Protein AF-A0A835SHM7-F1 (afdb_monomer_lite)

Structure (mmCIF, N/CA/C/O backbone):
data_AF-A0A835SHM7-F1
#
_entry.id   AF-A0A835SHM7-F1
#
loop_
_atom_site.group_PDB
_atom_site.id
_atom_site.type_symbol
_atom_site.label_atom_id
_atom_site.label_alt_id
_atom_site.label_comp_id
_atom_site.label_asym_id
_atom_site.label_entity_id
_atom_site.label_seq_id
_atom_site.pdbx_PDB_ins_code
_atom_site.Cartn_x
_atom_site.Cartn_y
_atom_site.Cartn_z
_atom_site.occupancy
_atom_site.B_iso_or_equiv
_atom_site.auth_seq_id
_atom_site.auth_comp_id
_atom_site.auth_asym_id
_atom_site.auth_atom_id
_atom_site.pdbx_PDB_model_num
ATOM 1 N N . MET A 1 1 ? -13.070 -6.281 -7.702 1.00 92.69 1 MET A N 1
ATOM 2 C CA . MET A 1 1 ? -12.770 -5.222 -6.714 1.00 92.69 1 MET A CA 1
ATOM 3 C C . MET A 1 1 ? -13.944 -4.269 -6.479 1.00 92.69 1 MET A C 1
ATOM 5 O O . MET A 1 1 ? -14.436 -4.247 -5.364 1.00 92.69 1 MET A O 1
ATOM 9 N N . ASN A 1 2 ? -14.463 -3.558 -7.492 1.00 94.44 2 ASN A N 1
ATOM 10 C CA . ASN A 1 2 ? -15.542 -2.560 -7.319 1.00 94.44 2 ASN A CA 1
ATOM 11 C C . ASN A 1 2 ? -16.737 -3.037 -6.453 1.00 94.44 2 ASN A C 1
ATOM 13 O O . ASN A 1 2 ? -17.056 -2.407 -5.451 1.00 94.44 2 ASN A O 1
ATOM 17 N N . CYS A 1 3 ? -17.333 -4.199 -6.756 1.00 95.31 3 CYS A N 1
ATOM 18 C CA . CYS A 1 3 ? -18.461 -4.728 -5.971 1.00 95.31 3 CYS A CA 1
ATOM 19 C C . CYS A 1 3 ? -18.115 -4.994 -4.497 1.00 95.31 3 CYS A C 1
ATOM 21 O O . CYS A 1 3 ? -18.957 -4.800 -3.630 1.00 95.31 3 CYS A O 1
ATOM 23 N N . TYR A 1 4 ? -16.885 -5.431 -4.217 1.00 97.44 4 TYR A N 1
ATOM 24 C CA . TYR A 1 4 ? -16.415 -5.661 -2.852 1.00 97.44 4 TYR A CA 1
ATOM 25 C C . TYR A 1 4 ? -16.293 -4.337 -2.089 1.00 97.44 4 TYR A C 1
ATOM 27 O O . TYR A 1 4 ? -16.827 -4.207 -0.994 1.00 97.44 4 TYR A O 1
ATOM 35 N N . CYS A 1 5 ? -15.681 -3.319 -2.700 1.00 97.25 5 CYS A N 1
ATOM 36 C CA . CYS A 1 5 ? -15.608 -1.986 -2.105 1.00 97.25 5 CYS A CA 1
ATOM 37 C C . CYS A 1 5 ? -17.003 -1.394 -1.860 1.00 97.25 5 CYS A C 1
ATOM 39 O O . CYS A 1 5 ? -17.251 -0.862 -0.783 1.00 97.25 5 CYS A O 1
ATOM 41 N N . ALA A 1 6 ? -17.928 -1.543 -2.813 1.00 97.25 6 ALA A N 1
ATOM 42 C CA . ALA A 1 6 ? -19.305 -1.075 -2.668 1.00 97.25 6 ALA A CA 1
ATOM 43 C C . ALA A 1 6 ? -20.050 -1.776 -1.519 1.00 97.25 6 ALA A C 1
ATOM 45 O O . ALA A 1 6 ? -20.779 -1.120 -0.780 1.00 97.25 6 ALA A O 1
ATOM 46 N N . LEU A 1 7 ? -19.843 -3.087 -1.345 1.00 97.75 7 LEU A N 1
ATOM 47 C CA . LEU A 1 7 ? -20.440 -3.867 -0.257 1.00 97.75 7 LEU A CA 1
ATOM 48 C C . LEU A 1 7 ? -19.990 -3.377 1.127 1.00 97.75 7 LEU A C 1
ATOM 50 O O . LEU A 1 7 ? -20.801 -3.332 2.047 1.00 97.75 7 LEU A O 1
ATOM 54 N N . HIS A 1 8 ? -18.719 -2.999 1.262 1.00 97.81 8 HIS A N 1
ATOM 55 C CA . HIS A 1 8 ? -18.116 -2.598 2.540 1.00 97.81 8 HIS A CA 1
ATOM 56 C C . HIS A 1 8 ? -18.027 -1.081 2.751 1.00 97.81 8 HIS A C 1
ATOM 58 O O . HIS A 1 8 ? -17.513 -0.626 3.769 1.00 97.81 8 HIS A O 1
ATOM 64 N N . GLY A 1 9 ? -18.519 -0.280 1.802 1.00 96.81 9 GLY A N 1
ATOM 65 C CA . GLY A 1 9 ? -18.471 1.182 1.883 1.00 96.81 9 GLY A CA 1
ATOM 66 C C . GLY A 1 9 ? -17.072 1.784 1.700 1.00 96.81 9 GLY A C 1
ATOM 67 O O . G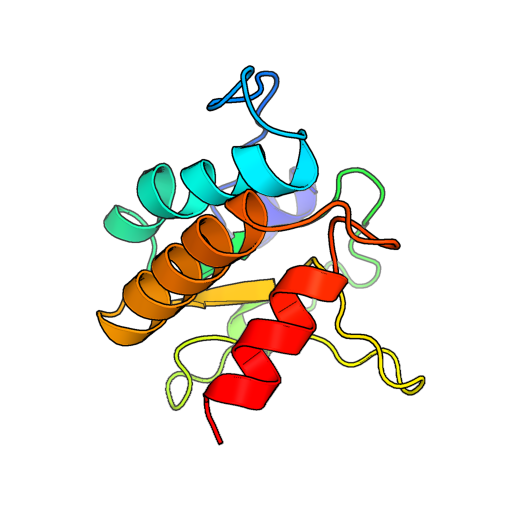LY A 1 9 ? -16.815 2.891 2.169 1.00 96.81 9 GLY A O 1
ATOM 68 N N . TYR A 1 10 ? -16.158 1.083 1.024 1.00 97.69 10 TYR A N 1
ATOM 69 C CA . TYR A 1 10 ? -14.815 1.587 0.730 1.00 97.69 10 TYR A CA 1
ATOM 70 C C . TYR A 1 10 ? -14.789 2.441 -0.539 1.00 97.69 10 TYR A C 1
ATOM 72 O O . TYR A 1 10 ? -15.488 2.166 -1.516 1.00 97.69 10 TYR A O 1
ATOM 80 N N . GLY A 1 11 ? -13.898 3.436 -0.566 1.00 96.88 11 GLY A N 1
ATOM 81 C CA . GLY A 1 11 ? -13.539 4.114 -1.809 1.00 96.88 11 GLY A CA 1
ATOM 82 C C . GLY A 1 11 ? -12.814 3.157 -2.757 1.00 96.88 11 GLY A C 1
ATOM 83 O O . GLY A 1 11 ? -11.865 2.491 -2.352 1.00 96.88 11 GLY A O 1
ATOM 84 N N . TYR A 1 12 ? -13.241 3.101 -4.020 1.00 96.44 12 TYR A N 1
ATOM 85 C CA . TYR A 1 12 ? -12.558 2.353 -5.076 1.00 96.44 12 TYR A CA 1
ATOM 86 C C . TYR A 1 12 ? -12.071 3.311 -6.158 1.00 96.44 12 TYR A C 1
ATOM 88 O O . TYR A 1 12 ? -12.870 4.011 -6.778 1.00 96.44 12 TYR A O 1
ATOM 96 N N . HIS A 1 13 ? -10.760 3.311 -6.394 1.00 96.19 13 HIS A N 1
ATOM 97 C CA . HIS A 1 13 ? -10.114 4.155 -7.392 1.00 96.19 13 HIS A CA 1
ATOM 98 C C . HIS A 1 13 ? -9.366 3.286 -8.389 1.00 96.19 13 HIS A C 1
ATOM 100 O O . HIS A 1 13 ? -8.498 2.505 -8.006 1.00 96.19 13 HIS A O 1
ATOM 106 N N . LEU A 1 14 ? -9.712 3.426 -9.667 1.00 94.81 14 LEU A N 1
ATOM 107 C CA . LEU A 1 14 ? -9.016 2.769 -10.765 1.00 94.81 14 LEU A CA 1
ATOM 108 C C . LEU A 1 14 ? -8.293 3.824 -11.595 1.00 94.81 14 LEU A C 1
ATOM 110 O O . LEU A 1 14 ? -8.912 4.734 -12.145 1.00 94.81 14 LEU A O 1
ATOM 114 N N . GLU A 1 15 ? -6.978 3.682 -11.665 1.00 93.81 15 GLU A N 1
ATOM 115 C CA . GLU A 1 15 ? -6.087 4.606 -12.347 1.00 93.81 15 GLU A CA 1
ATOM 116 C C . GLU A 1 15 ? -5.649 4.023 -13.688 1.00 93.81 15 GLU A C 1
ATOM 118 O O . GLU A 1 15 ? -5.153 2.902 -13.763 1.00 93.81 15 GLU A O 1
ATOM 123 N N . TYR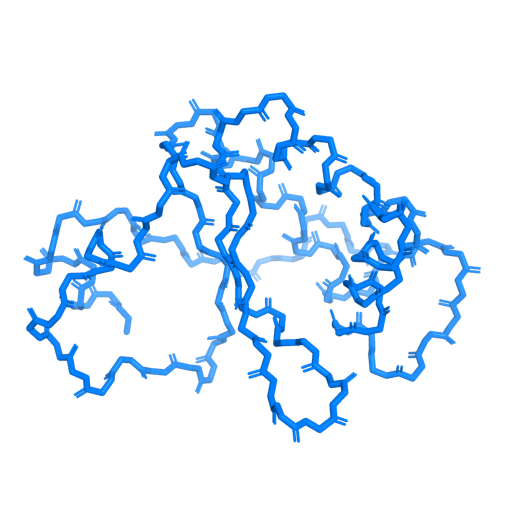 A 1 16 ? -5.840 4.796 -14.755 1.00 90.38 16 TYR A N 1
ATOM 124 C CA . TYR A 1 16 ? -5.544 4.367 -16.128 1.00 90.38 16 TYR A CA 1
ATOM 125 C C . TYR A 1 16 ? -4.257 4.978 -16.688 1.00 90.38 16 TYR A C 1
ATOM 127 O O . TYR A 1 16 ? -3.865 4.676 -17.813 1.00 90.38 16 TYR A O 1
ATOM 135 N N . MET A 1 17 ? -3.619 5.874 -15.935 1.00 90.62 17 MET A N 1
ATOM 136 C CA . MET A 1 17 ? -2.429 6.602 -16.367 1.00 90.62 17 MET A CA 1
ATOM 137 C C . MET A 1 17 ? -1.251 6.282 -15.450 1.00 90.62 17 MET A C 1
ATOM 139 O O . MET A 1 17 ? -1.432 5.900 -14.302 1.00 90.62 17 MET A O 1
ATOM 143 N N . ASN A 1 18 ? -0.028 6.443 -15.952 1.00 87.81 18 ASN A N 1
ATOM 144 C CA . ASN A 1 18 ? 1.147 6.490 -15.088 1.00 87.81 18 ASN A CA 1
ATOM 145 C C . ASN A 1 18 ? 1.375 7.960 -14.692 1.00 87.81 18 ASN A C 1
ATOM 147 O O . ASN A 1 18 ? 1.637 8.771 -15.584 1.00 87.81 18 ASN A O 1
ATOM 151 N N . PRO A 1 19 ? 1.286 8.329 -13.401 1.00 89.44 19 PRO A N 1
ATOM 152 C CA . PRO A 1 19 ? 1.436 9.717 -12.966 1.00 89.44 19 PRO A CA 1
ATOM 153 C C . PRO A 1 19 ? 2.889 10.210 -13.071 1.00 89.44 19 PRO A C 1
ATOM 155 O O . PRO A 1 19 ? 3.122 11.415 -13.061 1.00 89.44 19 PRO A O 1
ATOM 158 N N . LEU A 1 20 ? 3.862 9.298 -13.203 1.00 88.06 20 LEU A N 1
ATOM 159 C CA . LEU A 1 20 ? 5.270 9.600 -13.470 1.00 88.06 20 LEU A CA 1
ATOM 160 C C . LEU A 1 20 ? 5.750 8.777 -14.676 1.00 88.06 20 LEU A C 1
ATOM 162 O O . LEU A 1 20 ? 6.460 7.784 -14.499 1.00 88.06 20 LEU A O 1
ATOM 166 N N . PRO A 1 21 ? 5.375 9.160 -15.911 1.00 86.75 21 PRO A N 1
ATOM 167 C CA . PRO A 1 21 ? 5.690 8.390 -17.118 1.00 86.75 21 PRO A CA 1
ATOM 168 C C . PRO A 1 21 ? 7.195 8.271 -17.403 1.00 86.75 21 PRO A C 1
ATOM 170 O O . PRO A 1 21 ? 7.612 7.387 -18.142 1.00 86.75 21 PRO A O 1
ATOM 173 N N . GLN A 1 22 ? 8.015 9.136 -16.805 1.00 85.56 22 GLN A N 1
ATOM 174 C CA . GLN A 1 22 ? 9.474 9.074 -16.851 1.00 85.56 22 GLN A CA 1
ATOM 175 C C . GLN A 1 22 ? 10.084 7.991 -15.941 1.00 85.56 22 GLN A C 1
ATOM 177 O O . GLN A 1 22 ? 11.296 7.798 -15.971 1.00 85.56 22 GLN A O 1
ATOM 182 N N . ARG A 1 23 ? 9.276 7.309 -15.117 1.00 81.50 23 ARG A N 1
ATOM 183 C CA . ARG A 1 23 ? 9.681 6.192 -14.247 1.00 81.50 23 ARG A CA 1
ATOM 184 C C . ARG A 1 23 ? 8.991 4.899 -14.674 1.00 81.50 23 ARG A C 1
ATOM 186 O O . ARG A 1 23 ? 7.960 4.930 -15.350 1.00 81.50 23 ARG A O 1
ATOM 193 N N . HIS A 1 24 ? 9.522 3.756 -14.235 1.00 82.69 24 HI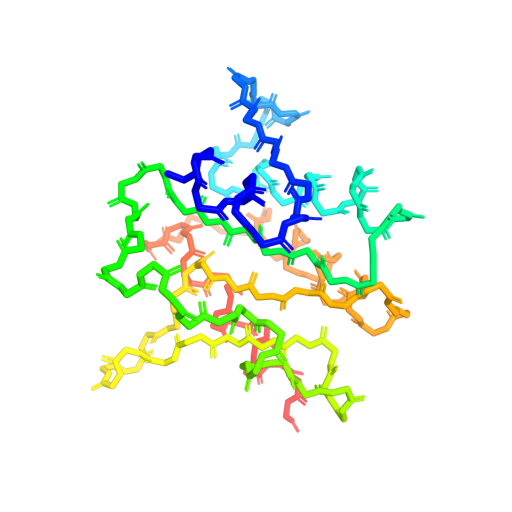S A N 1
ATOM 194 C CA . HIS A 1 24 ? 8.855 2.471 -14.445 1.00 82.69 24 HIS A CA 1
ATOM 195 C C . HIS A 1 24 ? 7.466 2.471 -13.781 1.00 82.69 24 HIS A C 1
ATOM 197 O O . HIS A 1 24 ? 7.287 3.063 -12.717 1.00 82.69 24 HIS A O 1
ATOM 203 N N . LEU A 1 25 ? 6.477 1.796 -14.379 1.00 83.69 25 LEU A N 1
ATOM 204 C CA . LEU A 1 25 ? 5.077 1.858 -13.924 1.00 83.69 25 LEU A CA 1
ATOM 205 C C . LEU A 1 25 ? 4.899 1.437 -12.452 1.00 83.69 25 LEU A C 1
ATOM 207 O O . LEU A 1 25 ? 4.126 2.055 -11.723 1.00 83.69 25 LEU A O 1
ATOM 211 N N . PHE A 1 26 ? 5.666 0.439 -12.001 1.00 82.19 26 PHE A N 1
ATOM 212 C CA . PHE A 1 26 ? 5.648 -0.057 -10.617 1.00 82.19 26 PHE A CA 1
ATOM 213 C C . PHE A 1 26 ? 6.141 0.970 -9.593 1.00 82.19 26 PHE A C 1
ATOM 215 O O . PHE A 1 26 ? 5.746 0.921 -8.436 1.00 82.19 26 PHE A O 1
ATOM 222 N N . GLN A 1 27 ? 6.942 1.938 -10.030 1.00 84.31 27 GLN A N 1
ATOM 223 C CA . GLN A 1 27 ? 7.457 3.014 -9.187 1.00 84.31 27 GLN A CA 1
ATOM 224 C C . GLN A 1 27 ? 6.572 4.254 -9.307 1.00 84.31 27 GLN A C 1
ATOM 226 O O . GLN A 1 27 ? 6.232 4.894 -8.316 1.00 84.31 27 GLN A O 1
ATOM 231 N N . GLY A 1 28 ? 6.145 4.579 -10.532 1.00 86.75 28 GLY A N 1
ATOM 232 C CA . GLY A 1 28 ? 5.277 5.721 -10.798 1.00 86.75 28 GLY A CA 1
ATOM 233 C C . GLY A 1 28 ? 3.955 5.637 -10.039 1.00 86.75 28 GLY A C 1
ATOM 234 O O . GLY A 1 28 ? 3.512 6.639 -9.478 1.00 86.75 28 GLY A O 1
ATOM 235 N N . ARG A 1 29 ? 3.373 4.436 -9.916 1.00 88.62 29 ARG A N 1
ATOM 236 C CA . ARG A 1 29 ? 2.119 4.223 -9.177 1.00 88.62 29 ARG A CA 1
ATOM 237 C C . ARG A 1 29 ? 2.179 4.648 -7.706 1.00 88.62 29 ARG A C 1
ATOM 239 O O . ARG A 1 29 ? 1.139 4.997 -7.157 1.00 88.62 29 ARG A O 1
ATOM 246 N N . LEU A 1 30 ? 3.360 4.681 -7.075 1.00 90.88 30 LEU A N 1
ATOM 247 C CA . LEU A 1 30 ? 3.514 5.097 -5.674 1.00 90.88 30 LEU A CA 1
ATOM 248 C C . LEU A 1 30 ? 3.029 6.536 -5.439 1.00 90.88 30 LEU A C 1
ATOM 250 O O . LEU A 1 30 ? 2.595 6.863 -4.338 1.00 90.88 30 LEU A O 1
ATOM 254 N N . GLN A 1 31 ? 3.007 7.384 -6.477 1.00 92.31 31 GLN A N 1
ATOM 255 C CA . GLN A 1 31 ? 2.419 8.726 -6.385 1.00 92.31 31 GLN A CA 1
ATOM 256 C C . GLN A 1 31 ? 0.935 8.727 -6.014 1.00 92.31 31 GLN A C 1
ATOM 258 O O . GLN A 1 31 ? 0.439 9.702 -5.448 1.00 92.31 31 GLN A O 1
ATOM 263 N N . TYR A 1 32 ? 0.217 7.639 -6.287 1.00 95.19 32 TYR A N 1
ATOM 264 C CA . TYR A 1 32 ? -1.191 7.547 -5.931 1.00 95.19 32 TYR A CA 1
ATOM 265 C C . TYR A 1 32 ? -1.425 7.505 -4.423 1.00 95.19 32 TYR A C 1
ATOM 267 O O . TYR A 1 32 ? -2.456 8.001 -3.974 1.00 95.19 32 TYR A O 1
ATOM 275 N N . PHE A 1 33 ? -0.459 7.052 -3.619 1.00 95.62 33 PHE A N 1
ATOM 276 C CA . PHE A 1 33 ? -0.556 7.212 -2.169 1.00 95.62 33 PHE A CA 1
ATOM 277 C C . PHE A 1 33 ? -0.653 8.690 -1.779 1.00 95.62 33 PHE A C 1
ATOM 279 O O . PHE A 1 33 ? -1.555 9.051 -1.034 1.00 95.62 33 PHE A O 1
ATOM 286 N N . PHE A 1 34 ? 0.175 9.576 -2.340 1.00 95.19 34 PHE A N 1
ATOM 287 C CA . PHE A 1 34 ? 0.109 11.012 -2.022 1.00 95.19 34 PHE A CA 1
ATOM 288 C C . PHE A 1 34 ? -1.179 11.680 -2.512 1.00 95.19 34 PHE A C 1
ATOM 290 O O . PHE A 1 34 ? -1.633 12.652 -1.913 1.00 95.19 34 PHE A O 1
ATOM 297 N N . LYS A 1 35 ? -1.794 11.150 -3.577 1.00 96.38 35 LYS A N 1
ATOM 298 C CA . LYS A 1 35 ? -3.113 11.598 -4.039 1.00 96.38 35 LYS A CA 1
ATOM 299 C C . LYS A 1 35 ? -4.223 11.226 -3.048 1.00 96.38 35 LYS A C 1
ATOM 301 O O . LYS A 1 35 ? -5.126 12.030 -2.834 1.00 96.38 35 LYS A O 1
ATOM 306 N N . TYR A 1 36 ? -4.175 10.022 -2.474 1.00 97.62 36 TYR A N 1
ATOM 307 C CA . TYR A 1 36 ? -5.300 9.447 -1.728 1.00 97.62 36 TYR A CA 1
ATOM 308 C C . TYR A 1 36 ? -5.164 9.498 -0.206 1.00 97.62 36 TYR A C 1
ATOM 310 O O . TYR A 1 36 ? -6.175 9.698 0.463 1.00 97.62 36 TYR A O 1
ATOM 318 N N . LEU A 1 37 ? -3.957 9.393 0.354 1.00 96.56 37 LEU A N 1
ATOM 319 C CA . LEU A 1 37 ? -3.730 9.447 1.805 1.00 96.56 37 LEU A CA 1
ATOM 320 C C . LEU A 1 37 ? -4.400 10.658 2.481 1.00 96.56 37 LEU A C 1
ATOM 322 O O . LEU A 1 37 ? -5.048 10.451 3.499 1.00 96.56 37 LEU A O 1
ATOM 326 N N . PRO A 1 38 ? -4.399 11.886 1.915 1.00 96.50 38 PRO A N 1
ATOM 327 C CA . PRO A 1 38 ? -5.069 13.023 2.555 1.00 96.50 38 PRO A CA 1
ATOM 328 C C . PRO A 1 38 ? -6.588 12.865 2.743 1.00 96.50 38 PRO A C 1
ATOM 330 O O . PRO A 1 38 ? -7.195 13.642 3.474 1.00 96.50 38 PRO A O 1
ATOM 333 N N . SER A 1 39 ? -7.221 11.914 2.047 1.00 97.50 39 SER A N 1
ATOM 334 C CA . SER A 1 39 ? -8.676 11.697 2.057 1.00 97.50 39 SER A CA 1
ATOM 335 C C . SER A 1 39 ? -9.105 10.397 2.745 1.00 97.50 39 SER A C 1
ATOM 337 O O . SER A 1 39 ? -10.303 10.178 2.913 1.00 97.50 39 SER A O 1
ATOM 339 N N . TYR A 1 40 ? -8.166 9.528 3.130 1.00 98.06 40 TYR A N 1
ATOM 340 C CA . TYR A 1 40 ? -8.456 8.202 3.676 1.00 98.06 40 TYR A CA 1
ATOM 341 C C . TYR A 1 40 ? -7.552 7.896 4.870 1.00 98.06 40 TYR A C 1
ATOM 343 O O . TYR A 1 40 ? -6.359 8.161 4.825 1.00 98.06 40 TYR A O 1
ATOM 351 N N . GLN A 1 41 ? -8.090 7.268 5.922 1.00 97.06 41 GLN A N 1
ATOM 352 C CA . GLN A 1 41 ? -7.268 6.821 7.058 1.00 97.06 41 GLN A CA 1
ATOM 353 C C . GLN A 1 41 ? -6.245 5.762 6.631 1.00 97.06 41 GLN A C 1
ATOM 355 O O . GLN A 1 41 ? -5.111 5.783 7.100 1.00 97.06 41 GLN A O 1
ATOM 360 N N . TRP A 1 42 ? -6.649 4.866 5.734 1.00 98.19 42 TRP A N 1
ATOM 361 C CA . TRP A 1 42 ? -5.833 3.792 5.188 1.00 98.19 42 TRP A CA 1
ATOM 362 C C . TRP A 1 42 ? -6.032 3.725 3.677 1.00 98.19 42 TRP A C 1
ATOM 364 O O . TRP A 1 42 ? -7.160 3.800 3.187 1.00 98.19 42 TRP A O 1
ATOM 374 N N . VAL A 1 43 ? -4.938 3.565 2.938 1.00 98.00 43 VAL A N 1
ATOM 375 C CA . VAL A 1 43 ? -4.945 3.339 1.492 1.00 98.00 43 VAL A CA 1
ATOM 376 C C . VAL A 1 43 ? -4.328 1.974 1.228 1.00 98.00 43 VAL A C 1
ATOM 378 O O . VAL A 1 43 ? -3.183 1.732 1.600 1.00 98.00 43 VAL A O 1
ATOM 381 N N . LEU A 1 44 ? -5.086 1.096 0.576 1.00 96.44 44 LEU A N 1
ATOM 382 C CA . LEU A 1 44 ? -4.583 -0.153 0.015 1.00 96.44 44 LEU A CA 1
ATOM 383 C C . LEU A 1 44 ? -4.216 0.082 -1.448 1.00 96.44 44 LEU A C 1
ATOM 385 O O . LEU A 1 44 ? -5.082 0.430 -2.253 1.00 96.44 44 LEU A O 1
ATOM 389 N N . MET A 1 45 ? -2.955 -0.148 -1.797 1.00 94.12 45 MET A N 1
ATOM 390 C CA . MET A 1 45 ? -2.564 -0.324 -3.192 1.00 94.12 45 MET A CA 1
ATOM 391 C C . MET A 1 45 ? -2.620 -1.809 -3.520 1.00 94.12 45 MET A C 1
ATOM 393 O O . MET A 1 45 ? -2.152 -2.627 -2.735 1.00 94.12 45 MET A O 1
ATOM 397 N N . ILE A 1 46 ? -3.223 -2.159 -4.650 1.00 92.19 46 ILE A N 1
ATOM 398 C CA . ILE A 1 46 ? -3.452 -3.550 -5.033 1.00 92.19 46 ILE A CA 1
ATOM 399 C C . ILE A 1 46 ? -3.302 -3.714 -6.541 1.00 92.19 46 ILE A C 1
ATOM 401 O O . ILE A 1 46 ? -3.684 -2.824 -7.306 1.00 92.19 46 ILE A O 1
ATOM 405 N N . ASP A 1 47 ? -2.738 -4.842 -6.959 1.00 88.31 47 ASP A N 1
ATOM 406 C CA . ASP A 1 47 ? -2.536 -5.144 -8.372 1.00 88.31 47 ASP A CA 1
ATOM 407 C C . ASP A 1 47 ? -3.856 -5.487 -9.078 1.00 88.31 47 ASP A C 1
ATOM 409 O O . ASP A 1 47 ? -4.833 -5.939 -8.474 1.00 88.31 47 ASP A O 1
ATOM 413 N N . ALA A 1 48 ? -3.900 -5.251 -10.391 1.00 89.31 48 ALA A N 1
ATOM 414 C CA . ALA A 1 48 ? -5.110 -5.433 -11.194 1.00 89.31 48 ALA A CA 1
ATOM 415 C C . ALA A 1 48 ? -5.533 -6.908 -11.340 1.00 89.31 48 ALA A C 1
ATOM 417 O O . ALA A 1 48 ? -6.692 -7.188 -11.648 1.00 89.31 48 ALA A O 1
ATOM 418 N N . ASP A 1 49 ? -4.604 -7.837 -11.129 1.00 89.88 49 ASP A N 1
ATOM 419 C CA . ASP A 1 49 ? -4.795 -9.286 -11.165 1.00 89.88 49 ASP A CA 1
ATOM 420 C C . ASP A 1 49 ? -5.131 -9.890 -9.788 1.00 89.88 49 ASP A C 1
ATOM 422 O O . ASP A 1 49 ? -5.309 -11.104 -9.674 1.00 89.88 49 ASP A O 1
ATOM 426 N N . VAL A 1 50 ? -5.308 -9.062 -8.751 1.00 90.94 50 VAL A N 1
ATOM 427 C CA . VAL A 1 50 ? -5.727 -9.511 -7.418 1.00 90.94 50 VAL A CA 1
ATOM 428 C C . VAL A 1 50 ? -7.240 -9.379 -7.249 1.00 90.94 50 VAL A C 1
ATOM 430 O O . VAL A 1 50 ? -7.857 -8.340 -7.507 1.00 90.94 50 VAL A O 1
ATOM 433 N N . VAL A 1 51 ? -7.862 -10.453 -6.756 1.00 92.19 51 VAL A N 1
ATOM 434 C CA . VAL A 1 51 ? -9.309 -10.530 -6.529 1.00 92.19 51 VAL A CA 1
ATOM 435 C C . VAL A 1 51 ? -9.634 -10.961 -5.096 1.00 92.19 51 VAL A C 1
ATOM 437 O O . VAL A 1 51 ? -8.991 -11.869 -4.570 1.00 92.19 51 VAL A O 1
ATOM 440 N N . PRO A 1 52 ? -10.647 -10.354 -4.448 1.00 93.62 52 PRO A N 1
ATOM 441 C CA . PRO A 1 52 ? -11.110 -10.820 -3.148 1.00 93.62 52 PRO A CA 1
ATOM 442 C C . PRO A 1 52 ? -11.780 -12.189 -3.305 1.00 93.62 52 PRO A C 1
ATOM 444 O O . PRO A 1 52 ? -12.665 -12.361 -4.145 1.00 93.62 52 PRO A O 1
ATOM 447 N N . LEU A 1 53 ? -11.361 -13.158 -2.491 1.00 94.31 53 LEU A N 1
ATOM 448 C CA . LEU A 1 53 ? -11.954 -14.501 -2.464 1.00 94.31 53 LEU A CA 1
ATOM 449 C C . LEU A 1 53 ? -13.059 -14.620 -1.410 1.00 94.31 53 LEU A C 1
ATOM 451 O O . LEU A 1 53 ? -14.061 -15.293 -1.636 1.00 94.31 53 LEU A O 1
ATOM 455 N N . ASN A 1 54 ? -12.906 -13.930 -0.278 1.00 96.00 54 ASN A N 1
ATOM 456 C CA . ASN A 1 54 ? -13.934 -13.825 0.749 1.00 96.00 54 ASN A CA 1
ATOM 457 C C . ASN A 1 54 ? -14.562 -12.429 0.704 1.00 96.00 54 ASN A C 1
ATOM 459 O O . ASN A 1 54 ? -13.984 -11.462 1.191 1.00 96.00 54 ASN A O 1
ATOM 463 N N . TYR A 1 55 ? -15.760 -12.332 0.130 1.00 96.00 55 TYR A N 1
ATOM 464 C CA . TYR A 1 55 ? -16.462 -11.055 0.002 1.00 96.00 55 TYR A CA 1
ATOM 465 C C . TYR A 1 55 ? -17.059 -10.551 1.317 1.00 96.00 55 TYR A C 1
ATOM 467 O O . TYR A 1 55 ? -17.419 -9.383 1.384 1.00 96.00 55 TYR A O 1
ATOM 475 N N . PHE A 1 56 ? -17.165 -11.388 2.350 1.00 95.88 56 PHE A N 1
ATOM 476 C CA . PHE A 1 56 ? -17.811 -11.024 3.613 1.00 95.88 56 PHE A CA 1
ATOM 477 C C . PHE A 1 56 ? -16.824 -10.597 4.699 1.00 95.88 56 PHE A C 1
ATOM 479 O O . PHE A 1 56 ? -17.237 -9.952 5.658 1.00 95.88 56 PHE A O 1
ATOM 486 N N . GLN A 1 57 ? -15.534 -10.909 4.545 1.00 96.88 57 GLN A N 1
ATOM 487 C CA . GLN A 1 57 ? -14.498 -10.370 5.423 1.00 96.88 57 GLN A CA 1
ATOM 488 C C . GLN A 1 57 ? -14.294 -8.887 5.110 1.00 96.88 57 GLN A C 1
ATOM 490 O O . GLN A 1 57 ? -14.054 -8.533 3.953 1.00 96.88 57 GLN A O 1
ATOM 495 N N . SER A 1 58 ? -14.366 -8.035 6.129 1.00 96.44 58 SER A N 1
ATOM 496 C CA . SER A 1 58 ? -14.020 -6.619 6.017 1.00 96.44 58 SER A CA 1
ATOM 497 C C . SER A 1 58 ? -12.498 -6.462 6.037 1.00 96.44 58 SER A C 1
ATOM 499 O O . SER A 1 58 ? -11.818 -7.107 6.835 1.00 96.44 58 SER A O 1
ATOM 501 N N . LEU A 1 59 ? -11.946 -5.578 5.198 1.00 94.81 59 LEU A N 1
ATOM 502 C CA . LEU A 1 59 ? -10.534 -5.191 5.299 1.00 94.81 59 LEU A CA 1
ATOM 503 C C . LEU A 1 59 ? -10.241 -4.514 6.638 1.00 94.81 59 LEU A C 1
ATOM 505 O O . LEU A 1 59 ? -9.124 -4.622 7.120 1.00 94.81 59 LEU A O 1
ATOM 509 N N . ALA A 1 60 ? -11.232 -3.856 7.253 1.00 94.75 60 ALA A N 1
ATOM 510 C CA . ALA A 1 60 ? -11.061 -3.204 8.549 1.00 94.75 60 ALA A CA 1
ATOM 511 C C . ALA A 1 60 ? -10.686 -4.194 9.662 1.00 94.75 60 ALA A C 1
ATOM 513 O O . ALA A 1 60 ? -9.986 -3.810 10.591 1.00 94.75 60 ALA A O 1
ATOM 514 N N . ASP A 1 61 ? -11.087 -5.463 9.536 1.00 95.00 61 ASP A N 1
ATOM 515 C CA . ASP A 1 61 ? -10.725 -6.516 10.492 1.00 95.00 61 ASP A CA 1
ATOM 516 C C . ASP A 1 61 ? -9.245 -6.929 10.381 1.00 95.00 61 ASP A C 1
ATOM 518 O O . ASP A 1 61 ? -8.729 -7.620 11.254 1.00 95.00 61 ASP A O 1
ATOM 522 N N . LEU A 1 62 ? -8.571 -6.535 9.293 1.00 91.62 62 LEU A N 1
ATOM 523 C CA . LEU A 1 62 ? -7.155 -6.805 9.026 1.00 91.62 62 LEU A CA 1
ATOM 524 C C . LEU A 1 62 ? -6.252 -5.616 9.389 1.00 91.62 62 LEU A C 1
ATOM 526 O O . LEU A 1 62 ? -5.031 -5.735 9.308 1.00 91.62 62 LEU A O 1
ATOM 530 N N . LEU A 1 63 ? -6.835 -4.461 9.725 1.00 95.69 63 LEU A N 1
ATOM 531 C CA . LEU A 1 63 ? -6.091 -3.244 10.038 1.00 95.69 63 LEU A CA 1
ATOM 532 C C . LEU A 1 63 ? -5.731 -3.200 11.521 1.00 95.69 63 LEU A C 1
ATOM 534 O O . LEU A 1 63 ? -6.538 -3.536 12.385 1.00 95.69 63 LEU A O 1
ATOM 538 N N . ASP A 1 64 ? -4.533 -2.702 11.804 1.00 95.31 64 ASP A N 1
ATOM 539 C CA . ASP A 1 64 ? -4.035 -2.483 13.155 1.00 95.31 64 ASP A CA 1
ATOM 540 C C . ASP A 1 64 ? -3.401 -1.088 13.236 1.00 95.31 64 ASP A C 1
ATOM 542 O O . ASP A 1 64 ? -2.366 -0.802 12.634 1.00 95.31 64 ASP A O 1
ATOM 546 N N . ASP A 1 65 ? -4.058 -0.204 13.990 1.00 96.00 65 ASP A N 1
ATOM 547 C CA . ASP A 1 65 ? -3.665 1.194 14.178 1.00 96.00 65 ASP A CA 1
ATOM 548 C C . ASP A 1 65 ? -2.404 1.362 15.059 1.00 96.00 65 ASP A C 1
ATOM 550 O O . ASP A 1 65 ? -1.995 2.497 15.316 1.00 96.00 65 ASP A O 1
ATOM 554 N N . SER A 1 66 ? -1.771 0.283 15.526 1.00 96.62 66 SER A N 1
ATOM 555 C CA . SER A 1 66 ? -0.417 0.337 16.095 1.00 96.62 66 SER A CA 1
ATOM 556 C C . SER A 1 66 ? 0.683 0.406 15.027 1.00 96.62 66 SER A C 1
ATOM 558 O O . SER A 1 66 ? 1.824 0.734 15.356 1.00 96.62 66 SER A O 1
ATOM 560 N N . TYR A 1 67 ? 0.336 0.176 13.756 1.00 96.19 67 TYR A N 1
ATOM 561 C CA . TYR A 1 67 ? 1.245 0.259 12.617 1.00 96.19 67 TYR A CA 1
ATOM 562 C C . TYR A 1 67 ? 0.873 1.403 11.666 1.00 96.19 67 TYR A C 1
ATOM 564 O O . TYR A 1 67 ? -0.270 1.861 11.594 1.00 96.19 67 TYR A O 1
ATOM 572 N N . ASP A 1 68 ? 1.863 1.850 10.897 1.00 96.75 68 ASP A N 1
ATOM 573 C CA . ASP A 1 68 ? 1.693 2.845 9.832 1.00 96.75 68 ASP A CA 1
ATOM 574 C C . ASP A 1 68 ? 1.677 2.219 8.432 1.00 96.75 68 ASP A C 1
ATOM 576 O O . ASP A 1 68 ? 1.186 2.822 7.476 1.00 96.75 68 ASP A O 1
ATOM 580 N N . VAL A 1 69 ? 2.215 1.004 8.308 1.00 95.06 69 VAL A N 1
ATOM 581 C CA . VAL A 1 69 ? 2.297 0.230 7.069 1.00 95.06 69 VAL A CA 1
ATOM 582 C C . VAL A 1 69 ? 2.065 -1.237 7.410 1.00 95.06 69 VAL A C 1
ATOM 584 O O . VAL A 1 6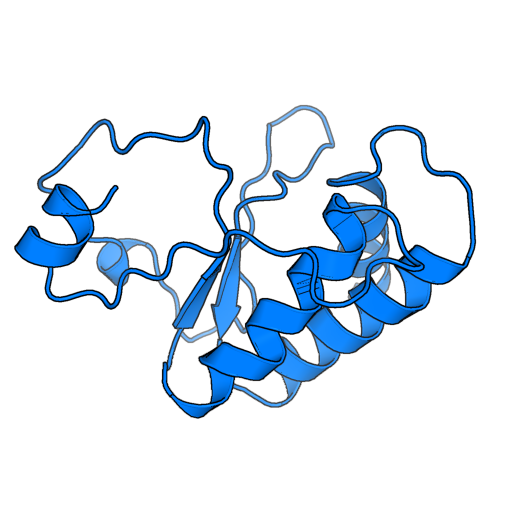9 ? 2.686 -1.757 8.334 1.00 95.06 69 VAL A O 1
ATOM 587 N N . ILE A 1 70 ? 1.188 -1.905 6.661 1.00 94.12 70 ILE A N 1
ATOM 588 C CA . ILE A 1 70 ? 0.913 -3.339 6.816 1.00 94.12 70 ILE A CA 1
ATOM 589 C C . ILE A 1 70 ? 1.171 -4.010 5.477 1.00 94.12 70 ILE A C 1
ATOM 591 O O . ILE A 1 70 ? 0.490 -3.721 4.490 1.00 94.12 70 ILE A O 1
ATOM 595 N N . VAL A 1 71 ? 2.154 -4.904 5.454 1.00 91.25 71 VAL A N 1
ATOM 596 C CA . VAL A 1 71 ? 2.573 -5.649 4.265 1.00 91.25 71 VAL A CA 1
ATOM 597 C C . VAL A 1 71 ? 2.259 -7.135 4.408 1.00 91.25 71 VAL A C 1
ATOM 599 O O . VAL A 1 71 ? 2.118 -7.642 5.519 1.00 91.25 71 VAL A O 1
ATOM 602 N N . THR A 1 72 ? 2.178 -7.840 3.279 1.00 87.12 72 THR A N 1
ATOM 603 C CA . THR A 1 72 ? 2.014 -9.300 3.262 1.00 87.12 72 THR A CA 1
ATOM 604 C C . THR A 1 72 ? 3.349 -9.965 2.940 1.00 87.12 72 THR A C 1
ATOM 606 O O . THR A 1 72 ? 3.929 -9.706 1.884 1.00 87.12 72 THR A O 1
ATOM 609 N N . ASP A 1 73 ? 3.827 -10.819 3.843 1.00 84.81 73 ASP A N 1
ATOM 610 C CA . ASP A 1 73 ? 4.979 -11.696 3.616 1.00 84.81 73 ASP A CA 1
ATOM 611 C C . ASP A 1 73 ? 4.552 -12.922 2.784 1.00 84.81 73 ASP A C 1
ATOM 613 O O . ASP A 1 73 ? 3.466 -13.471 2.990 1.00 84.81 73 ASP A O 1
ATOM 617 N N . ARG A 1 74 ? 5.373 -13.326 1.806 1.00 81.81 74 ARG A N 1
ATOM 618 C CA . ARG A 1 74 ? 5.090 -14.463 0.909 1.00 81.81 74 ARG A CA 1
ATOM 619 C C . ARG A 1 74 ? 5.741 -15.783 1.350 1.00 81.81 74 ARG A C 1
ATOM 621 O O . ARG A 1 74 ? 5.750 -16.735 0.571 1.00 81.81 74 ARG A O 1
ATOM 628 N N . ASP A 1 75 ? 6.289 -15.839 2.561 1.00 80.50 75 ASP A N 1
ATOM 629 C CA . ASP A 1 75 ? 6.990 -16.973 3.186 1.00 80.50 75 ASP A CA 1
ATOM 630 C C . ASP A 1 75 ? 8.142 -17.536 2.332 1.00 80.50 75 ASP A C 1
ATOM 632 O O . ASP A 1 75 ? 8.465 -18.722 2.323 1.00 80.50 75 ASP A O 1
ATOM 636 N N . ASN A 1 76 ? 8.761 -16.661 1.540 1.00 81.50 76 ASN A N 1
ATOM 637 C CA . ASN A 1 76 ? 9.874 -16.978 0.643 1.00 81.50 76 ASN A CA 1
ATOM 638 C C . ASN A 1 76 ? 10.960 -15.882 0.655 1.00 81.50 76 ASN A C 1
ATOM 640 O O . ASN A 1 76 ? 11.817 -15.852 -0.228 1.00 81.50 76 ASN A O 1
ATOM 644 N N . GLY A 1 77 ? 10.914 -14.976 1.641 1.00 74.19 77 GLY A N 1
ATOM 645 C CA . GLY A 1 77 ? 11.790 -13.804 1.727 1.00 74.19 77 GLY A CA 1
ATOM 646 C C . GLY A 1 77 ? 11.369 -12.629 0.835 1.00 74.19 77 GLY A C 1
ATOM 647 O O . GLY A 1 77 ? 12.146 -11.690 0.673 1.00 74.19 77 GLY A O 1
ATOM 648 N N . GLU A 1 78 ? 10.170 -12.673 0.248 1.00 75.88 78 GLU A N 1
ATOM 649 C CA . GLU A 1 78 ? 9.581 -11.602 -0.554 1.00 75.88 78 GLU A CA 1
ATOM 650 C C . GLU A 1 78 ? 8.372 -10.981 0.155 1.00 75.88 78 GLU A C 1
ATOM 652 O O . GLU A 1 78 ? 7.548 -11.673 0.756 1.00 75.88 78 GLU A O 1
ATOM 657 N N . VAL A 1 79 ? 8.231 -9.665 0.016 1.00 81.94 79 VAL A N 1
ATOM 658 C CA . VAL A 1 79 ? 7.047 -8.924 0.452 1.00 81.94 79 VAL A CA 1
ATOM 659 C C . VAL A 1 79 ? 6.204 -8.592 -0.772 1.00 81.94 79 VAL A C 1
ATOM 661 O O . VAL A 1 79 ? 6.738 -8.157 -1.788 1.00 81.94 79 VAL A O 1
ATOM 664 N N . GLN A 1 80 ? 4.890 -8.784 -0.687 1.00 83.50 80 GLN A N 1
ATOM 665 C CA . GLN A 1 80 ? 3.970 -8.482 -1.780 1.00 83.50 80 GLN A CA 1
ATOM 666 C C . GLN A 1 80 ? 3.790 -6.965 -1.971 1.00 83.50 80 GLN A C 1
ATOM 668 O O . GLN A 1 80 ? 3.555 -6.234 -1.009 1.00 83.50 80 GLN A O 1
ATOM 673 N N . SER A 1 81 ? 3.780 -6.498 -3.224 1.00 81.88 81 SER A N 1
ATOM 674 C CA . SER A 1 81 ? 3.570 -5.081 -3.575 1.00 81.88 81 SER A CA 1
ATOM 675 C C . SER A 1 81 ? 2.143 -4.557 -3.337 1.00 81.88 81 SER A C 1
ATOM 677 O O . SER A 1 81 ? 1.872 -3.378 -3.583 1.00 81.88 81 SER A O 1
ATOM 679 N N . SER A 1 82 ? 1.240 -5.407 -2.836 1.00 90.00 82 SER A N 1
ATOM 680 C CA . SER A 1 82 ? -0.099 -5.039 -2.377 1.00 90.00 82 SER A CA 1
ATOM 681 C C . SER A 1 82 ? -0.097 -4.877 -0.855 1.00 90.00 82 SER A C 1
ATOM 683 O O . SER A 1 82 ? 0.010 -5.862 -0.125 1.00 90.00 82 SER A O 1
ATOM 685 N N . TYR A 1 83 ? -0.184 -3.639 -0.372 1.00 93.06 83 TYR A N 1
ATOM 686 C CA . TYR A 1 83 ? -0.031 -3.312 1.049 1.00 93.06 83 TYR A CA 1
ATOM 687 C C . TYR A 1 83 ? -0.829 -2.070 1.446 1.00 93.06 83 TYR A C 1
ATOM 689 O O . TYR A 1 83 ? -1.207 -1.239 0.611 1.00 93.06 83 TYR A O 1
ATOM 697 N N . PHE A 1 84 ? -1.077 -1.957 2.749 1.00 96.50 84 PHE A N 1
ATOM 698 C CA . PHE A 1 84 ? -1.760 -0.822 3.350 1.00 96.50 84 PHE A CA 1
ATOM 699 C C . PHE A 1 84 ? -0.758 0.223 3.826 1.00 96.50 84 PHE A C 1
ATOM 701 O O . PHE A 1 84 ? 0.252 -0.110 4.444 1.00 96.50 84 PHE A O 1
ATOM 708 N N . VAL A 1 85 ? -1.089 1.492 3.604 1.00 97.44 85 VAL A N 1
ATOM 709 C CA . VAL A 1 85 ? -0.399 2.641 4.196 1.00 97.44 85 VAL A CA 1
ATOM 710 C C . VAL A 1 85 ? -1.418 3.497 4.930 1.00 97.44 85 VAL A C 1
ATOM 712 O O . VAL A 1 85 ? -2.473 3.826 4.379 1.00 97.44 85 VAL A O 1
ATOM 715 N N . ARG A 1 86 ? -1.105 3.862 6.170 1.00 98.00 86 ARG A N 1
ATOM 716 C CA . ARG A 1 86 ? -1.915 4.765 6.980 1.00 98.00 86 ARG A CA 1
ATOM 717 C C . ARG A 1 86 ? -1.631 6.214 6.607 1.00 98.00 86 ARG A C 1
ATOM 719 O O . ARG A 1 86 ? -0.490 6.587 6.337 1.00 98.00 86 ARG A O 1
ATOM 726 N N . SER A 1 87 ? -2.652 7.062 6.668 1.00 97.81 87 SER A N 1
ATOM 727 C CA . SER A 1 87 ? -2.487 8.516 6.645 1.00 97.81 87 SER A CA 1
ATOM 728 C C . SER A 1 87 ? -1.888 8.997 7.967 1.00 97.81 87 SER A C 1
ATOM 730 O O . SER A 1 87 ? -2.582 9.514 8.845 1.00 97.81 87 SER A O 1
ATOM 732 N N . SER A 1 88 ? -0.580 8.814 8.102 1.00 97.31 88 SER A N 1
ATOM 733 C CA . SER A 1 88 ? 0.239 9.286 9.212 1.00 97.31 88 SER A CA 1
ATOM 734 C C . SER A 1 88 ? 1.566 9.851 8.685 1.00 97.31 88 SER A C 1
ATOM 736 O O . SER A 1 88 ? 1.971 9.525 7.565 1.00 97.31 88 SER A O 1
ATOM 738 N N . PRO A 1 89 ? 2.289 10.666 9.479 1.00 96.56 89 PRO A N 1
ATOM 739 C CA . PRO A 1 89 ? 3.612 11.149 9.083 1.00 96.56 89 PRO A CA 1
ATOM 740 C C . PRO A 1 89 ? 4.600 10.018 8.759 1.00 96.56 89 PRO A C 1
ATOM 742 O O . PRO A 1 89 ? 5.409 10.151 7.843 1.00 96.56 89 PRO A O 1
ATOM 745 N N . ALA A 1 90 ? 4.524 8.900 9.486 1.00 95.56 90 ALA A N 1
ATOM 746 C CA . ALA A 1 90 ? 5.386 7.743 9.269 1.00 95.56 90 ALA A CA 1
ATOM 747 C C . ALA A 1 90 ? 4.989 6.951 8.012 1.00 95.56 90 ALA A C 1
ATOM 749 O O . ALA A 1 90 ? 5.867 6.600 7.225 1.00 95.56 90 ALA A O 1
ATOM 750 N N . GLY A 1 91 ? 3.691 6.747 7.759 1.00 95.69 91 GLY A N 1
ATOM 751 C CA . GLY A 1 91 ? 3.209 6.099 6.534 1.00 95.69 91 GLY A CA 1
ATOM 752 C C . GLY A 1 91 ? 3.544 6.911 5.281 1.00 95.69 91 GLY A C 1
ATOM 753 O O . GLY A 1 91 ? 4.031 6.374 4.286 1.00 95.69 91 GLY A O 1
ATOM 754 N N . GLU A 1 92 ? 3.384 8.234 5.342 1.00 95.38 92 GLU A N 1
ATOM 755 C CA . GLU A 1 92 ? 3.817 9.125 4.265 1.00 95.38 92 GLU A CA 1
ATOM 756 C C . GLU A 1 92 ? 5.343 9.089 4.078 1.00 95.38 92 GLU A C 1
ATOM 758 O O . GLU A 1 92 ? 5.834 9.004 2.948 1.00 95.38 92 GLU A O 1
ATOM 763 N N . GLY A 1 93 ? 6.098 9.116 5.181 1.00 93.75 93 GLY A N 1
ATOM 764 C CA . GLY A 1 93 ? 7.556 9.005 5.181 1.00 93.75 93 GLY A CA 1
ATOM 765 C C . GLY A 1 93 ? 8.046 7.721 4.511 1.00 93.75 93 GLY A C 1
ATOM 766 O O . GLY A 1 93 ? 8.951 7.774 3.677 1.00 93.75 93 GLY A O 1
ATOM 767 N N . PHE A 1 94 ? 7.391 6.595 4.794 1.00 93.12 94 PHE A N 1
ATOM 768 C CA . PHE A 1 94 ? 7.669 5.306 4.169 1.00 93.12 94 PHE A CA 1
ATOM 769 C C . PHE A 1 94 ? 7.521 5.358 2.643 1.00 93.12 94 PHE A C 1
ATOM 771 O O . PHE A 1 94 ? 8.451 5.003 1.917 1.00 93.12 94 PHE A O 1
ATOM 778 N N . VAL A 1 95 ? 6.394 5.871 2.134 1.00 92.06 95 VAL A N 1
ATOM 779 C CA . VAL A 1 95 ? 6.160 5.974 0.681 1.00 92.06 95 VAL A CA 1
ATOM 780 C C . VAL A 1 95 ? 7.186 6.903 0.025 1.00 92.06 95 VAL A C 1
ATOM 782 O O . VAL A 1 95 ? 7.665 6.620 -1.075 1.00 92.06 95 VAL A O 1
ATOM 785 N N . ARG A 1 96 ? 7.567 8.003 0.691 1.00 91.19 96 ARG A N 1
ATOM 786 C CA . ARG A 1 96 ? 8.615 8.913 0.193 1.00 91.19 96 ARG A CA 1
ATOM 787 C C . ARG A 1 96 ? 9.963 8.210 0.085 1.00 91.19 96 ARG A C 1
ATOM 789 O O . ARG A 1 96 ? 10.644 8.378 -0.924 1.00 91.19 96 ARG A O 1
ATOM 796 N N . GLN A 1 97 ? 10.333 7.427 1.096 1.00 88.25 97 GLN A N 1
ATOM 797 C CA . GLN A 1 97 ? 11.577 6.664 1.097 1.00 88.25 97 GLN A CA 1
ATOM 798 C C . GLN A 1 97 ? 11.583 5.610 -0.013 1.00 88.25 97 GLN A C 1
ATOM 800 O O . GLN A 1 97 ? 12.558 5.524 -0.758 1.00 88.25 97 GLN A O 1
ATOM 805 N N . GLN A 1 98 ? 10.485 4.867 -0.172 1.00 87.12 98 GLN A N 1
ATOM 806 C CA . GLN A 1 98 ? 10.335 3.882 -1.240 1.00 87.12 98 GLN A CA 1
ATOM 807 C C . GLN A 1 98 ? 10.498 4.528 -2.618 1.00 87.12 98 GLN A C 1
ATOM 809 O O . GLN A 1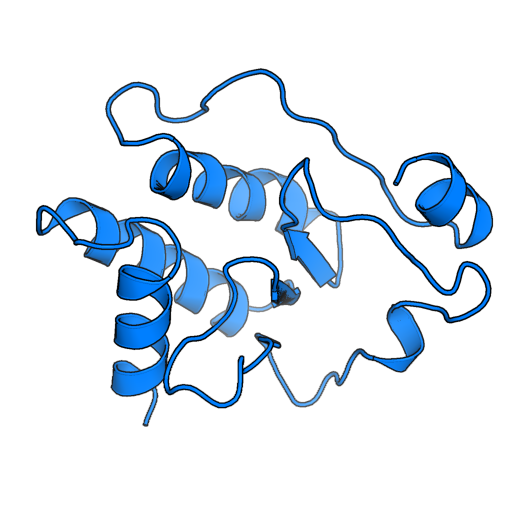 98 ? 11.343 4.105 -3.399 1.00 87.12 98 GLN A O 1
ATOM 814 N N . LEU A 1 99 ? 9.769 5.619 -2.877 1.00 85.44 99 LEU A N 1
ATOM 815 C CA . LEU A 1 99 ? 9.833 6.343 -4.145 1.00 85.44 99 LEU A CA 1
ATOM 816 C C . LEU A 1 99 ? 11.234 6.911 -4.440 1.00 85.44 99 LEU A C 1
ATOM 818 O O . LEU A 1 99 ? 11.623 6.997 -5.605 1.00 85.44 99 LEU A O 1
ATOM 822 N N . ALA A 1 100 ? 11.982 7.320 -3.411 1.00 83.94 100 ALA A N 1
ATOM 823 C CA . ALA A 1 100 ? 13.348 7.815 -3.563 1.00 83.94 100 ALA A CA 1
ATOM 824 C C . ALA A 1 100 ? 14.349 6.691 -3.879 1.00 83.94 100 ALA A C 1
ATOM 826 O O . ALA A 1 100 ? 15.261 6.893 -4.679 1.00 83.94 100 ALA A O 1
ATOM 827 N N . LEU A 1 101 ? 14.183 5.507 -3.280 1.00 79.00 101 LEU A N 1
ATOM 828 C CA . LEU A 1 101 ? 15.038 4.342 -3.541 1.00 79.00 101 LEU A CA 1
ATOM 829 C C . LEU A 1 101 ? 14.809 3.764 -4.938 1.00 79.00 101 LEU A C 1
ATOM 831 O O . LEU A 1 101 ? 15.779 3.406 -5.611 1.00 79.00 101 LEU A O 1
ATOM 835 N N . SER A 1 102 ? 13.559 3.787 -5.398 1.00 71.75 102 SER A N 1
ATOM 836 C CA . SER A 1 102 ? 13.152 3.386 -6.744 1.00 71.75 102 SER A CA 1
ATOM 837 C C . SER A 1 102 ? 13.933 4.060 -7.877 1.00 71.75 102 SER A C 1
ATOM 839 O O . SER A 1 102 ? 14.088 3.486 -8.952 1.00 71.75 102 SER A O 1
ATOM 841 N N . ASP A 1 103 ? 14.476 5.258 -7.656 1.00 64.94 103 ASP A N 1
ATOM 842 C CA . ASP A 1 103 ? 15.232 5.988 -8.678 1.00 64.94 103 ASP A CA 1
ATOM 843 C C . ASP A 1 103 ? 16.690 5.522 -8.829 1.00 64.94 103 ASP A C 1
ATOM 845 O O . ASP A 1 103 ? 17.410 6.025 -9.694 1.00 64.94 103 ASP A O 1
ATOM 849 N N . THR A 1 104 ? 17.168 4.606 -7.978 1.00 58.78 104 THR A N 1
ATOM 850 C CA . THR A 1 104 ? 18.614 4.427 -7.791 1.00 58.78 104 THR A CA 1
ATOM 851 C C . THR A 1 104 ? 19.242 3.239 -8.521 1.00 58.78 104 THR A C 1
ATOM 853 O O . THR A 1 104 ? 20.452 3.302 -8.760 1.00 58.78 104 THR A O 1
ATOM 856 N N . LYS A 1 105 ? 18.506 2.181 -8.919 1.00 55.56 105 LYS A N 1
ATOM 857 C CA . LYS A 1 105 ? 19.068 1.025 -9.667 1.00 55.56 105 LYS A CA 1
ATOM 858 C C . LYS A 1 105 ? 18.043 0.310 -10.565 1.00 55.56 105 LYS A C 1
ATOM 860 O O . LYS A 1 105 ? 16.836 0.427 -10.396 1.00 55.56 105 LYS A O 1
ATOM 865 N N . ALA A 1 106 ? 18.539 -0.478 -11.526 1.00 53.59 106 ALA A N 1
ATOM 866 C CA . ALA A 1 106 ? 17.737 -1.491 -12.212 1.00 53.59 106 ALA A CA 1
ATOM 867 C C . ALA A 1 106 ? 17.544 -2.684 -11.264 1.00 53.59 106 ALA A C 1
ATOM 869 O O . ALA A 1 106 ? 18.487 -3.439 -11.021 1.00 53.59 106 ALA A O 1
ATOM 870 N N . HIS A 1 107 ? 16.348 -2.828 -10.702 1.00 56.88 107 HIS A N 1
ATOM 871 C CA . HIS A 1 107 ? 16.035 -3.917 -9.785 1.00 56.88 107 HIS A CA 1
ATOM 872 C C . HIS A 1 107 ? 15.417 -5.086 -10.561 1.00 56.88 107 HIS A C 1
ATOM 874 O O . HIS A 1 107 ? 14.442 -4.917 -11.291 1.00 56.88 107 HIS A O 1
ATOM 880 N N . ALA A 1 108 ? 15.975 -6.290 -10.403 1.00 50.78 108 ALA A N 1
ATOM 881 C CA . ALA A 1 108 ? 15.187 -7.494 -10.639 1.00 50.78 108 ALA A CA 1
ATOM 882 C C . ALA A 1 108 ? 14.007 -7.439 -9.657 1.00 50.78 108 ALA A C 1
ATOM 884 O O . ALA A 1 108 ? 14.239 -7.211 -8.472 1.00 50.78 108 ALA A O 1
ATOM 885 N N . ASN A 1 109 ? 12.776 -7.619 -10.145 1.00 59.50 109 ASN A N 1
ATOM 886 C CA . ASN A 1 109 ? 11.557 -7.482 -9.339 1.00 59.50 109 ASN A CA 1
ATOM 887 C C . ASN A 1 109 ? 11.271 -6.025 -8.905 1.00 59.50 109 ASN A C 1
ATOM 889 O O . ASN A 1 109 ? 11.279 -5.681 -7.723 1.00 59.50 109 ASN A O 1
ATOM 893 N N . TYR A 1 110 ? 11.072 -5.155 -9.904 1.00 58.75 110 TYR A N 1
ATOM 894 C CA . TYR A 1 110 ? 10.829 -3.705 -9.788 1.00 58.75 110 TYR A CA 1
ATOM 895 C C . TYR A 1 110 ? 9.695 -3.280 -8.831 1.00 58.75 110 TYR A C 1
ATOM 897 O O . TYR A 1 110 ? 9.572 -2.095 -8.538 1.00 58.75 110 TYR A O 1
ATOM 905 N N . ASP A 1 111 ? 8.830 -4.200 -8.415 1.00 60.72 111 ASP A N 1
ATOM 906 C CA . ASP A 1 111 ? 7.685 -3.979 -7.530 1.00 60.72 111 ASP A CA 1
ATOM 907 C C . ASP A 1 111 ? 8.008 -4.286 -6.053 1.00 60.72 111 ASP A C 1
ATOM 909 O O . ASP A 1 111 ? 7.683 -3.484 -5.178 1.00 60.72 111 ASP A O 1
ATOM 913 N N . ASN A 1 112 ? 8.685 -5.406 -5.776 1.00 65.94 112 ASN A N 1
ATOM 914 C CA . ASN A 1 112 ? 8.898 -5.931 -4.420 1.00 65.94 112 ASN A CA 1
ATOM 915 C C . ASN A 1 112 ? 10.310 -5.654 -3.881 1.00 65.94 112 ASN A C 1
ATOM 917 O O . ASN A 1 112 ? 10.505 -5.563 -2.668 1.00 65.94 112 ASN A O 1
ATOM 921 N N . GLY A 1 113 ? 11.304 -5.486 -4.762 1.00 60.59 113 GLY A N 1
ATOM 922 C CA . GLY A 1 113 ? 12.705 -5.274 -4.376 1.00 60.59 113 GLY A CA 1
ATOM 923 C C . GLY A 1 113 ? 12.934 -3.972 -3.604 1.00 60.59 113 GLY A C 1
ATOM 924 O O . GLY A 1 113 ? 13.615 -3.969 -2.577 1.00 60.59 113 GLY A O 1
ATOM 925 N N . ASP A 1 114 ? 12.309 -2.882 -4.054 1.00 70.00 114 ASP A N 1
ATOM 926 C CA . ASP A 1 114 ? 12.390 -1.577 -3.384 1.00 70.00 114 ASP A CA 1
ATOM 927 C C . ASP A 1 114 ? 11.673 -1.617 -2.026 1.00 70.00 114 ASP A C 1
ATOM 929 O O . ASP A 1 114 ? 12.153 -1.054 -1.042 1.00 70.00 114 ASP A O 1
ATOM 933 N N . LEU A 1 115 ? 10.543 -2.330 -1.955 1.00 75.62 115 LEU A N 1
ATOM 934 C CA . LEU A 1 115 ? 9.751 -2.495 -0.737 1.00 75.62 115 LEU A CA 1
ATOM 935 C C . LEU A 1 115 ? 10.529 -3.266 0.341 1.00 75.62 115 LEU A C 1
ATOM 937 O O . LEU A 1 115 ? 10.580 -2.837 1.495 1.00 75.62 115 LEU A O 1
ATOM 941 N N . LEU A 1 116 ? 11.202 -4.353 -0.051 1.00 72.50 116 LEU A N 1
ATOM 942 C CA . LEU A 1 116 ? 12.113 -5.108 0.816 1.00 72.50 116 LEU A CA 1
ATOM 943 C C . LEU A 1 116 ? 13.238 -4.221 1.361 1.00 72.50 116 LEU A C 1
ATOM 945 O O . LEU A 1 116 ? 13.562 -4.284 2.546 1.00 72.50 116 LEU A O 1
ATOM 949 N N . GLN A 1 117 ? 13.818 -3.361 0.520 1.00 70.06 117 GLN A N 1
ATOM 950 C CA . GLN A 1 117 ? 14.912 -2.485 0.932 1.00 70.06 117 GLN A CA 1
ATOM 951 C C . GLN A 1 117 ? 14.470 -1.431 1.960 1.00 70.06 117 GLN A C 1
ATOM 953 O O . GLN A 1 117 ? 15.233 -1.123 2.880 1.00 70.06 117 GLN A O 1
ATOM 958 N N . VAL A 1 118 ? 13.247 -0.902 1.847 1.00 69.00 118 VAL A N 1
ATOM 959 C CA . VAL A 1 118 ? 12.681 0.004 2.861 1.00 69.00 118 VAL A CA 1
ATOM 960 C C . VAL A 1 118 ? 12.441 -0.738 4.175 1.00 69.00 118 VAL A C 1
ATOM 962 O O . VAL A 1 118 ? 12.865 -0.249 5.220 1.00 69.00 118 VAL A O 1
ATOM 965 N N . GLY A 1 119 ? 11.836 -1.931 4.129 1.00 61.44 119 GLY A N 1
ATOM 966 C CA . GLY A 1 119 ? 11.585 -2.748 5.322 1.00 61.44 119 GLY A CA 1
ATOM 967 C C . GLY A 1 119 ? 12.863 -3.084 6.098 1.00 61.44 119 GLY A C 1
ATOM 968 O O . GLY A 1 119 ? 12.899 -2.942 7.316 1.00 61.44 119 GLY A O 1
ATOM 969 N N . LEU A 1 120 ? 13.944 -3.432 5.392 1.00 57.72 120 LEU A N 1
ATOM 970 C CA . LEU A 1 120 ? 15.259 -3.709 5.988 1.00 57.72 120 LEU A CA 1
ATOM 971 C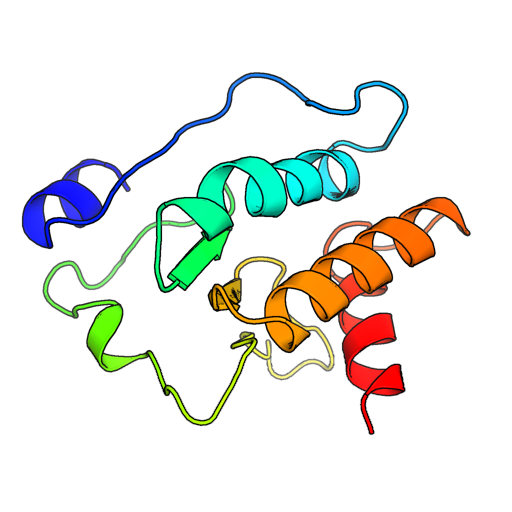 C . LEU A 1 120 ? 15.976 -2.465 6.542 1.00 57.72 120 LEU A C 1
ATOM 973 O O . LEU A 1 120 ? 16.909 -2.601 7.325 1.00 57.72 120 LEU A O 1
ATOM 977 N N . SER A 1 121 ? 15.587 -1.260 6.115 1.00 56.97 121 SER A N 1
ATOM 978 C CA . SER A 1 121 ? 16.183 0.002 6.585 1.00 56.97 121 SER A CA 1
ATOM 979 C C . SER A 1 121 ? 15.456 0.595 7.800 1.00 56.97 121 SER A C 1
ATOM 981 O O . SER A 1 121 ? 15.928 1.582 8.360 1.00 56.97 121 SER A O 1
ATOM 983 N N . ALA A 1 122 ? 14.292 0.045 8.162 1.00 54.28 122 ALA A N 1
ATOM 984 C CA . ALA A 1 122 ? 13.450 0.500 9.271 1.00 54.28 122 ALA A CA 1
ATOM 985 C C . ALA A 1 122 ? 13.701 -0.259 10.594 1.00 54.28 122 ALA A C 1
ATOM 987 O O . ALA A 1 122 ? 13.076 0.064 11.605 1.00 54.28 122 ALA A O 1
ATOM 988 N N . THR A 1 123 ? 14.604 -1.247 10.584 1.00 44.97 123 THR A N 1
ATOM 989 C CA . THR A 1 123 ? 15.114 -1.986 11.757 1.00 44.97 123 THR A CA 1
ATOM 990 C C . THR A 1 123 ? 16.447 -1.431 12.230 1.00 44.97 123 THR A C 1
ATOM 992 O O . THR A 1 123 ? 16.631 -1.304 13.460 1.00 44.97 123 THR A O 1
#

Sequence (123 aa):
MNCYCALHGYGYHLEYMNPLPQRHLFQGRLQYFFKYLPSYQWVLMIDADVVPLNYFQSLADLLDDSYDVIVTDRDNGEVQSSYFVRSSPAGEGFVRQQLALSDTKAHANYDNGDLLQVGLSAT

pLDDT: mean 86.52, std 13.21, range [44.97, 98.19]

Secondary structure (DSSP, 8-state):
-HHHHHHHT-------S-S-TTS-HHHHTTHHHHHHGGG-SEEEE--TT---S-SSS-GGGG--TT-SEE--B-SSS-B-S-EEEESSHHHHHHHHHHHHHTTS---SSTTTHHHHHHHHH--

Foldseek 3Di:
DVVLCVVQVHDDDDDDDQCCPVADSLLSCLVVCVVPQVPDQKDWDDDPPDDDPDSPDDVVVVDDPVDQKAWDDPVPLWIDLTIMGGSDPVSVVLSVQLSVQLVPDDDDVSNTPSVSVSVVVVD

Radius of gyration: 14.38 Å; chains: 1; bounding box: 40×30×33 Å

Organism: NCBI:txid2026947

InterPro domains:
  IPR004988 Protein of unknown function DUF273 [PF03314] (1-96)
  IPR029044 Nucleotide-diphospho-sugar transferases [G3DSA:3.90.550.10] (1-119)